Protein AF-A0A813W313-F1 (afdb_monomer_lite)

Sequence (170 aa):
MDHEYFLTVYREQHLKADELHELKDNISRLISMNTFISTTYEKDVASMLARGASLSPIPESILFEIQINTSIDTKPYANIKELSVMKHEDEVLFSIGTISRIESVGKPTGSGIWSVKLLLTSEGDEQLKVLSERIREETDASSDLNKLGQLLRQMGEYAKAERYFRRLIR

pLDDT: mean 89.83, std 9.62, range [44.12, 98.31]

Secondary structure (DSSP, 8-state):
-PPPPEEEEEEEEEE-HHHHHHHHHTTTSEEEESS-EEEES-HHHHHHHHHHT--SS--EEEEEEEEEETTS-BS-EEE-TTT-S-TTS-EEEEPTTEEEEEEEEE--TTT-SEEEEEEEPBTT-HHHHHHHHHHHHHT--SSHHHHHHHHHHHTT-HHHHHHHHHHH--

Radius of gyration: 18.87 Å; chains: 1; bounding box: 50×49×47 Å

Organism: NCBI:txid1234261

Foldseek 3Di:
DDDFDKAKWKAKDFDAPVVLVVLQVQAQHKDWDQAKDKTASDPVVRLVVLPPPDDPPTGAIEMEIEMEGPVAAFFDKDQCLVVDPCVVRSIIITDGGWMWHFNDWADPPPSSYIYTYTYGDHPPDPNVVVVVVVLCVQLPDPDPLSSVLSSCVVVVVNVVSVVSVVVVVD

InterPro domains:
  IPR011990 Tetratricopeptide-like helical domain superfamily [G3DSA:1.25.40.10] (115-170)

Structure (mmCIF, N/CA/C/O backbone):
data_AF-A0A813W313-F1
#
_entry.id   AF-A0A813W313-F1
#
loop_
_atom_site.group_PDB
_atom_site.id
_atom_site.type_symbol
_atom_site.label_atom_id
_atom_site.label_alt_id
_atom_site.label_comp_id
_atom_site.label_asym_id
_atom_site.label_entity_id
_atom_site.label_seq_id
_atom_site.pdbx_PDB_ins_code
_atom_site.Cartn_x
_atom_site.Cartn_y
_atom_site.Cartn_z
_atom_site.occupancy
_atom_site.B_iso_or_equiv
_atom_site.auth_seq_id
_atom_site.auth_comp_id
_atom_site.auth_asym_id
_atom_site.auth_atom_id
_atom_site.pdbx_PDB_model_num
ATOM 1 N N . MET A 1 1 ? 4.643 -29.753 2.654 1.00 44.12 1 MET A N 1
ATOM 2 C CA . MET A 1 1 ? 5.321 -28.454 2.506 1.00 44.12 1 MET A CA 1
ATOM 3 C C . MET A 1 1 ? 4.357 -27.605 1.721 1.00 44.12 1 MET A C 1
ATOM 5 O O . MET A 1 1 ? 4.147 -27.905 0.554 1.00 44.12 1 MET A O 1
ATOM 9 N N . ASP A 1 2 ? 3.680 -26.675 2.385 1.00 54.91 2 ASP A N 1
ATOM 10 C CA . ASP A 1 2 ? 2.750 -25.780 1.704 1.00 54.91 2 ASP A CA 1
ATOM 11 C C . ASP A 1 2 ? 3.569 -24.828 0.835 1.00 54.91 2 ASP A C 1
ATOM 13 O O . ASP A 1 2 ? 4.516 -24.198 1.304 1.00 54.91 2 ASP A O 1
ATOM 17 N N . HIS A 1 3 ? 3.278 -24.813 -0.462 1.00 68.69 3 HIS A N 1
ATOM 18 C CA . HIS A 1 3 ? 3.945 -23.926 -1.402 1.00 68.69 3 HIS A CA 1
ATOM 19 C C . HIS A 1 3 ? 3.285 -22.548 -1.311 1.00 68.69 3 HIS A C 1
ATOM 21 O O . HIS A 1 3 ? 2.088 -22.406 -1.567 1.00 68.69 3 HIS A O 1
ATOM 27 N N . GLU A 1 4 ? 4.057 -21.534 -0.926 1.00 78.69 4 GLU A N 1
ATOM 28 C CA . GLU A 1 4 ? 3.621 -20.145 -1.030 1.00 78.69 4 GLU A CA 1
ATOM 29 C C . GLU A 1 4 ? 3.698 -19.708 -2.492 1.00 78.69 4 GLU A C 1
ATOM 31 O O . GLU A 1 4 ? 4.749 -19.807 -3.132 1.00 78.69 4 GLU A O 1
ATOM 36 N N . TYR A 1 5 ? 2.575 -19.236 -3.025 1.00 87.62 5 TYR A N 1
ATOM 37 C CA . TYR A 1 5 ? 2.505 -18.694 -4.372 1.00 87.62 5 TYR A CA 1
ATOM 38 C C . TYR A 1 5 ? 2.511 -17.175 -4.284 1.00 87.62 5 TYR A C 1
ATOM 40 O O . TYR A 1 5 ? 1.652 -16.576 -3.639 1.00 87.62 5 TYR A O 1
ATOM 48 N N . PHE A 1 6 ? 3.489 -16.550 -4.935 1.00 93.75 6 PHE A N 1
ATOM 49 C CA . PHE A 1 6 ? 3.589 -15.100 -4.996 1.00 93.75 6 PHE A CA 1
ATOM 50 C C . PHE A 1 6 ? 3.303 -14.587 -6.397 1.00 93.75 6 PHE A C 1
ATOM 52 O O . PHE A 1 6 ? 3.802 -15.113 -7.392 1.00 93.75 6 PHE A O 1
ATOM 59 N N . LEU A 1 7 ? 2.540 -13.505 -6.445 1.00 95.12 7 LEU A N 1
ATOM 60 C CA . LEU A 1 7 ? 2.280 -12.704 -7.627 1.00 95.12 7 LEU A CA 1
ATOM 61 C C . LEU A 1 7 ? 2.892 -11.319 -7.425 1.00 95.12 7 LEU A C 1
ATOM 63 O O . LEU A 1 7 ? 2.859 -10.795 -6.315 1.00 95.12 7 LEU A O 1
ATOM 67 N N . THR A 1 8 ? 3.450 -10.722 -8.478 1.00 97.44 8 THR A N 1
ATOM 68 C CA . THR A 1 8 ? 3.930 -9.332 -8.433 1.00 97.44 8 THR A CA 1
ATOM 69 C C . THR A 1 8 ? 3.152 -8.497 -9.430 1.00 97.44 8 THR A C 1
ATOM 71 O O . THR A 1 8 ? 2.978 -8.911 -10.574 1.00 97.44 8 THR A O 1
ATOM 74 N N . VAL A 1 9 ? 2.710 -7.325 -8.991 1.00 97.38 9 VAL A N 1
ATOM 75 C CA . VAL A 1 9 ? 2.112 -6.300 -9.848 1.00 97.38 9 VAL A CA 1
ATOM 76 C C . VAL A 1 9 ? 2.845 -4.978 -9.673 1.00 97.38 9 VAL A C 1
ATOM 78 O O . VAL A 1 9 ? 3.495 -4.733 -8.652 1.00 97.38 9 VAL A O 1
ATOM 81 N N . TYR A 1 10 ? 2.750 -4.131 -10.686 1.00 97.25 10 TYR A N 1
ATOM 82 C CA . TYR A 1 10 ? 3.559 -2.934 -10.826 1.00 97.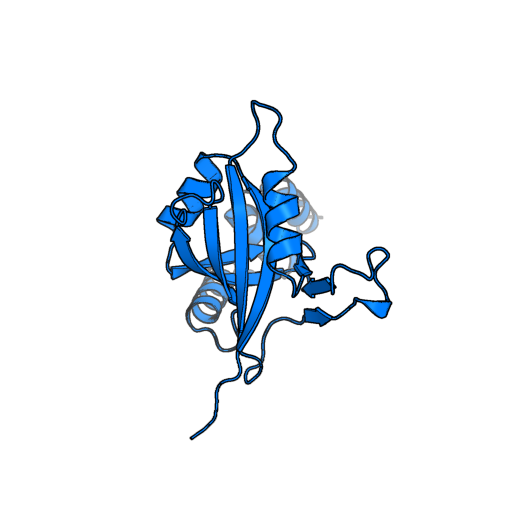25 10 TYR A CA 1
ATOM 83 C C . TYR A 1 10 ? 2.693 -1.692 -10.937 1.00 97.25 10 TYR A C 1
ATOM 85 O O . TYR A 1 10 ? 1.627 -1.713 -11.551 1.00 97.25 10 TYR A O 1
ATOM 93 N N . ARG A 1 11 ? 3.172 -0.597 -10.354 1.00 94.56 11 ARG A N 1
ATOM 94 C CA . ARG A 1 11 ? 2.544 0.717 -10.467 1.00 94.56 11 ARG A CA 1
ATOM 95 C C . ARG A 1 11 ? 3.600 1.798 -10.543 1.00 94.56 11 ARG A C 1
ATOM 97 O O . ARG A 1 11 ? 4.457 1.900 -9.668 1.00 94.56 11 ARG A O 1
ATOM 104 N N . GLU A 1 12 ? 3.516 2.629 -11.561 1.00 93.00 12 GLU A N 1
ATOM 105 C CA . GLU A 1 12 ? 4.249 3.878 -11.630 1.00 93.00 12 GLU A CA 1
ATOM 106 C C . GLU A 1 12 ? 3.643 4.924 -10.690 1.00 93.00 12 GLU A C 1
ATOM 108 O O . GLU A 1 12 ? 2.432 4.997 -10.478 1.00 93.00 12 GLU A O 1
ATOM 113 N N . GLN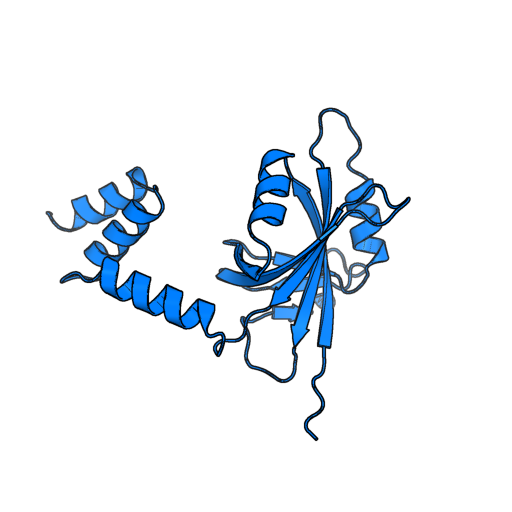 A 1 13 ? 4.492 5.771 -10.123 1.00 91.75 13 GLN A N 1
ATOM 114 C CA . GLN A 1 13 ? 4.056 6.934 -9.364 1.00 91.75 13 GLN A CA 1
ATOM 115 C C . GLN A 1 13 ? 5.155 7.988 -9.391 1.00 91.75 13 GLN A C 1
ATOM 117 O O . GLN A 1 13 ? 6.338 7.668 -9.455 1.00 91.75 13 GLN A O 1
ATOM 122 N N . HIS A 1 14 ? 4.765 9.251 -9.283 1.00 90.56 14 HIS A N 1
ATOM 123 C CA . HIS A 1 14 ? 5.708 10.333 -9.042 1.00 90.56 14 HIS A CA 1
ATOM 124 C C . HIS A 1 14 ? 5.502 10.877 -7.633 1.00 90.56 14 HIS A C 1
ATOM 126 O O . HIS A 1 14 ? 4.362 11.158 -7.256 1.00 90.56 14 HIS A O 1
ATOM 132 N N . LEU A 1 15 ? 6.593 10.999 -6.875 1.00 90.19 15 LEU A N 1
ATOM 133 C CA . LEU A 1 15 ? 6.601 11.473 -5.488 1.00 90.19 15 LEU A CA 1
ATOM 134 C C . LEU A 1 15 ? 7.601 12.611 -5.295 1.00 90.19 15 LEU A C 1
ATOM 136 O O . LEU A 1 15 ? 8.666 12.639 -5.913 1.00 90.19 15 LEU A O 1
ATOM 140 N N . LYS A 1 16 ? 7.290 13.553 -4.407 1.00 91.44 16 LYS A N 1
ATOM 141 C CA . LYS A 1 16 ? 8.268 14.551 -3.963 1.00 91.44 16 LYS A CA 1
ATOM 142 C C . LYS A 1 16 ? 9.431 13.861 -3.247 1.00 91.44 16 LYS A C 1
ATOM 144 O O . LYS A 1 16 ? 9.287 12.768 -2.703 1.00 91.44 16 LYS A O 1
ATOM 149 N N . ALA A 1 17 ? 10.578 14.535 -3.205 1.00 90.56 17 ALA A N 1
ATOM 150 C CA . ALA A 1 17 ? 11.754 14.034 -2.498 1.00 90.56 17 ALA A CA 1
ATOM 151 C C . ALA A 1 17 ? 11.455 13.707 -1.023 1.00 90.56 17 ALA A C 1
ATOM 153 O O . ALA A 1 17 ? 11.889 12.662 -0.543 1.00 90.56 17 ALA A O 1
ATOM 154 N N . ASP A 1 18 ? 10.664 14.544 -0.346 1.00 93.00 18 ASP A N 1
ATOM 155 C CA . ASP A 1 18 ? 10.289 14.331 1.057 1.00 93.00 18 ASP A CA 1
ATOM 156 C C . ASP A 1 18 ? 9.381 13.101 1.226 1.00 93.00 18 ASP A C 1
ATOM 158 O O . ASP A 1 18 ? 9.635 12.275 2.094 1.00 93.00 18 ASP A O 1
ATOM 162 N N . GLU A 1 19 ? 8.402 12.895 0.337 1.00 93.31 19 GLU A N 1
ATOM 163 C CA . GLU A 1 19 ? 7.536 11.700 0.350 1.00 93.31 19 GLU A CA 1
ATOM 164 C C . GLU A 1 19 ? 8.351 10.415 0.112 1.00 93.31 19 GLU A C 1
ATOM 166 O O . GLU A 1 19 ? 8.127 9.383 0.743 1.00 93.31 19 GLU A O 1
ATOM 171 N N . LEU A 1 20 ? 9.350 10.465 -0.774 1.00 94.50 20 LEU A N 1
ATOM 172 C CA . LEU A 1 20 ? 10.279 9.351 -0.965 1.00 94.50 20 LEU A CA 1
ATOM 173 C C . LEU A 1 20 ? 11.174 9.127 0.265 1.00 94.50 20 LEU A C 1
ATOM 175 O O . LEU A 1 20 ? 11.523 7.985 0.571 1.00 94.50 20 LEU A O 1
ATOM 179 N N . HIS A 1 21 ? 11.585 10.195 0.950 1.00 95.44 21 HIS A N 1
ATOM 180 C CA . HIS A 1 21 ? 12.355 10.083 2.186 1.00 95.44 21 HIS A CA 1
ATOM 181 C C . HIS A 1 21 ? 11.527 9.426 3.291 1.00 95.44 21 HIS A C 1
ATOM 183 O O . HIS A 1 21 ? 12.029 8.508 3.938 1.00 95.44 21 HIS A O 1
ATOM 189 N N . GLU A 1 22 ? 10.248 9.787 3.420 1.00 95.88 22 GLU A N 1
ATOM 190 C CA . GLU A 1 22 ? 9.317 9.133 4.340 1.00 95.88 22 GLU A CA 1
ATOM 191 C C . GLU A 1 22 ? 9.222 7.627 4.068 1.00 95.88 22 GLU A C 1
ATOM 193 O O . GLU A 1 22 ? 9.275 6.834 5.006 1.00 95.88 22 GLU A O 1
ATOM 198 N N . LEU A 1 23 ? 9.159 7.196 2.803 1.00 97.06 23 LEU A N 1
ATOM 199 C CA . LEU A 1 23 ? 9.169 5.764 2.474 1.00 97.06 23 LEU A CA 1
ATOM 200 C C . LEU A 1 23 ? 10.452 5.060 2.942 1.00 97.06 23 LEU A C 1
ATOM 202 O O . LEU A 1 23 ? 10.390 3.927 3.418 1.00 97.06 23 LEU A O 1
ATOM 206 N N . LYS A 1 24 ? 11.614 5.714 2.816 1.00 97.19 24 LYS A N 1
ATOM 207 C CA . LYS A 1 24 ? 12.907 5.160 3.261 1.00 97.19 24 LYS A CA 1
ATOM 208 C C . LYS A 1 24 ? 12.984 5.037 4.779 1.00 97.19 24 LYS A C 1
ATOM 210 O O . LYS A 1 24 ? 13.492 4.036 5.278 1.00 97.19 24 LYS A O 1
ATOM 215 N N . ASP A 1 25 ? 12.452 6.019 5.496 1.00 97.94 25 ASP A N 1
ATOM 216 C CA . ASP A 1 25 ? 12.468 6.048 6.961 1.00 97.94 25 ASP A CA 1
ATOM 217 C C . ASP A 1 25 ? 11.468 5.053 7.571 1.00 97.94 25 ASP A C 1
ATOM 219 O O . ASP A 1 25 ? 11.593 4.661 8.732 1.00 97.94 25 ASP A O 1
ATOM 223 N N . ASN A 1 26 ? 10.494 4.605 6.775 1.00 97.31 26 ASN A N 1
ATOM 224 C CA . ASN A 1 26 ? 9.419 3.707 7.187 1.00 97.31 26 ASN A CA 1
ATOM 225 C C . ASN A 1 26 ? 9.538 2.287 6.602 1.00 97.31 26 ASN A C 1
ATOM 227 O O . ASN A 1 26 ? 8.544 1.563 6.528 1.00 97.31 26 ASN A O 1
ATOM 231 N N . ILE A 1 27 ? 10.742 1.836 6.232 1.00 98.25 27 ILE A N 1
ATOM 232 C CA . ILE A 1 27 ? 10.969 0.420 5.893 1.00 98.25 27 ILE A CA 1
ATOM 233 C C . ILE A 1 27 ? 10.503 -0.479 7.058 1.00 98.25 27 ILE A C 1
ATOM 235 O O . ILE A 1 27 ? 10.629 -0.138 8.236 1.00 98.25 27 ILE A O 1
ATOM 239 N N . SER A 1 28 ? 9.903 -1.618 6.713 1.00 96.94 28 SER A N 1
ATOM 240 C CA . SER A 1 28 ? 9.203 -2.560 7.594 1.00 96.94 28 SER A CA 1
ATOM 241 C C . SER A 1 28 ? 7.915 -2.041 8.248 1.00 96.94 28 SER A C 1
ATOM 243 O O . SER A 1 28 ? 7.278 -2.795 8.986 1.00 96.94 28 SER A O 1
ATOM 245 N N . ARG A 1 29 ? 7.485 -0.799 7.987 1.00 96.56 29 ARG A N 1
ATOM 246 C CA . ARG A 1 29 ? 6.197 -0.255 8.459 1.00 96.56 29 ARG A CA 1
ATOM 247 C C . ARG A 1 29 ? 5.086 -0.464 7.430 1.00 96.56 29 ARG A C 1
ATOM 249 O O . ARG A 1 29 ? 5.332 -0.867 6.293 1.00 96.56 29 ARG A O 1
ATOM 256 N N . LEU A 1 30 ? 3.854 -0.202 7.864 1.00 95.62 30 LEU A N 1
ATOM 257 C CA . LEU A 1 30 ? 2.668 -0.237 7.013 1.00 95.62 30 LEU A CA 1
ATOM 258 C C . LEU A 1 30 ? 2.495 1.081 6.260 1.00 95.62 30 LEU A C 1
ATOM 260 O O . LEU A 1 30 ? 2.664 2.159 6.826 1.00 95.62 30 LEU A O 1
ATOM 264 N N . ILE A 1 31 ? 2.065 0.972 5.011 1.00 94.06 31 ILE A N 1
ATOM 265 C CA . ILE A 1 31 ? 1.548 2.058 4.189 1.00 94.06 31 ILE A CA 1
ATOM 266 C C . ILE A 1 31 ? 0.109 1.732 3.793 1.00 94.06 31 ILE A C 1
ATOM 268 O O . ILE A 1 31 ? -0.198 0.605 3.408 1.00 94.06 31 ILE A O 1
ATOM 272 N N . SER A 1 32 ? -0.775 2.723 3.894 1.00 90.06 32 SER A N 1
ATOM 273 C CA . SER A 1 32 ? -2.170 2.625 3.456 1.00 90.06 32 SER A CA 1
ATOM 274 C C . SER A 1 32 ? -2.394 3.507 2.240 1.00 90.06 32 SER A C 1
ATOM 276 O O . SER A 1 32 ? -1.929 4.647 2.203 1.00 90.06 32 SER A O 1
ATOM 278 N N . MET A 1 33 ? -3.164 3.011 1.277 1.00 83.56 33 MET A N 1
ATOM 279 C CA . MET A 1 33 ? -3.641 3.802 0.148 1.00 83.56 33 MET A CA 1
ATOM 280 C C . MET A 1 33 ? -5.165 3.935 0.236 1.00 83.56 33 MET A C 1
ATOM 282 O O . MET A 1 33 ? -5.913 2.957 0.196 1.00 83.56 33 MET A O 1
ATOM 286 N N . ASN A 1 34 ? -5.641 5.176 0.365 1.00 81.69 34 ASN A N 1
ATOM 287 C CA . ASN A 1 34 ? -7.055 5.487 0.618 1.00 81.69 34 ASN A CA 1
ATOM 288 C C . ASN A 1 34 ? -7.874 5.679 -0.674 1.00 81.69 34 ASN A C 1
ATOM 290 O O . ASN A 1 34 ? -8.901 6.356 -0.675 1.00 81.69 34 ASN A O 1
ATOM 294 N N . THR A 1 35 ? -7.425 5.087 -1.778 1.00 87.12 35 THR A N 1
ATOM 295 C CA . THR A 1 35 ? -8.105 5.073 -3.079 1.00 87.12 35 THR A CA 1
ATOM 296 C C . THR A 1 35 ? -8.070 3.660 -3.655 1.00 87.12 35 THR A C 1
ATOM 298 O O . THR A 1 35 ? -7.383 2.791 -3.122 1.00 87.12 35 THR A O 1
ATOM 301 N N . PHE A 1 36 ? -8.777 3.421 -4.761 1.00 91.81 36 PHE A N 1
ATOM 302 C CA . PHE A 1 36 ? -8.472 2.253 -5.590 1.00 91.81 36 PHE A CA 1
ATOM 303 C C . PHE A 1 36 ? -7.029 2.356 -6.099 1.00 91.81 36 PHE A C 1
ATOM 305 O O . PHE A 1 36 ? -6.564 3.458 -6.413 1.00 91.81 36 PHE A O 1
ATOM 312 N N . ILE A 1 37 ? -6.331 1.223 -6.172 1.00 93.31 37 ILE A N 1
ATOM 313 C CA . ILE A 1 37 ? -4.965 1.157 -6.703 1.00 93.31 37 ILE A CA 1
ATOM 314 C C . ILE A 1 37 ? -5.024 0.389 -8.015 1.00 93.31 37 ILE A C 1
ATOM 316 O O . ILE A 1 37 ? -5.312 -0.804 -8.014 1.00 93.31 37 ILE A O 1
ATOM 320 N N . SER A 1 38 ? -4.760 1.077 -9.121 1.00 93.81 38 SER A N 1
ATOM 321 C CA . SER A 1 38 ? -4.573 0.438 -10.425 1.00 93.81 38 SER A CA 1
ATOM 322 C C . SER A 1 38 ? -3.106 0.043 -10.591 1.00 93.81 38 SER A C 1
ATOM 324 O O . SER A 1 38 ? -2.207 0.799 -10.198 1.00 93.81 38 SER A O 1
ATOM 326 N N . THR A 1 39 ? -2.881 -1.164 -11.095 1.00 95.75 39 THR A N 1
ATOM 327 C CA . THR A 1 39 ? -1.567 -1.786 -11.285 1.00 95.75 39 THR A CA 1
ATOM 328 C C . THR A 1 39 ? -1.591 -2.660 -12.539 1.00 95.75 39 THR A C 1
ATOM 330 O O . THR A 1 39 ? -2.660 -2.951 -13.067 1.00 95.75 39 THR A O 1
ATOM 333 N N . THR A 1 40 ? -0.432 -3.120 -12.993 1.00 95.62 40 THR A N 1
ATOM 334 C CA . THR A 1 40 ? -0.277 -4.012 -14.150 1.00 95.62 40 THR A CA 1
ATOM 335 C C . THR A 1 40 ? 0.575 -5.230 -13.794 1.00 95.62 40 THR A C 1
ATOM 337 O O . THR A 1 40 ? 1.460 -5.138 -12.941 1.00 95.62 40 THR A O 1
ATOM 340 N N . TYR A 1 41 ? 0.363 -6.370 -14.456 1.00 94.88 41 TYR A N 1
ATOM 341 C CA . TYR A 1 41 ? 1.333 -7.477 -14.426 1.00 94.88 41 TYR A CA 1
ATOM 342 C C . TYR A 1 41 ? 2.631 -7.162 -15.189 1.00 94.88 41 TYR A C 1
ATOM 344 O O . TYR A 1 41 ? 3.673 -7.756 -14.911 1.00 94.88 41 TYR A O 1
ATOM 352 N N . GLU A 1 42 ? 2.592 -6.211 -16.121 1.00 94.19 42 GLU A N 1
ATOM 353 C CA . GLU A 1 42 ? 3.671 -5.930 -17.062 1.00 94.19 42 GLU A CA 1
ATOM 354 C C . GLU A 1 42 ? 4.630 -4.865 -16.518 1.00 94.19 42 GLU A C 1
ATOM 356 O O . GLU A 1 42 ? 4.395 -3.654 -16.597 1.00 94.19 42 GLU A O 1
ATOM 361 N N . LYS A 1 43 ? 5.774 -5.317 -15.992 1.00 93.69 43 LYS A N 1
ATOM 362 C CA . LYS A 1 43 ? 6.816 -4.428 -15.451 1.00 93.69 43 LYS A CA 1
ATOM 363 C C . LYS A 1 43 ? 7.287 -3.386 -16.463 1.00 93.69 43 LYS A C 1
ATOM 365 O O . LYS A 1 43 ? 7.563 -2.247 -16.079 1.00 93.69 43 LYS A O 1
ATOM 370 N N . ASP A 1 44 ? 7.398 -3.769 -17.731 1.00 91.75 44 ASP A N 1
ATOM 371 C CA . ASP A 1 44 ? 7.900 -2.896 -18.792 1.00 91.75 44 ASP A CA 1
ATOM 372 C C . ASP A 1 44 ? 6.923 -1.756 -19.098 1.00 91.75 44 ASP A C 1
ATOM 374 O O . ASP A 1 44 ? 7.360 -0.618 -19.280 1.00 91.75 44 ASP A O 1
ATOM 378 N N . VAL A 1 45 ? 5.613 -2.027 -19.051 1.00 90.62 45 VAL A N 1
ATOM 379 C CA . VAL A 1 45 ? 4.558 -1.013 -19.208 1.00 90.62 45 VAL A CA 1
ATOM 380 C C . VAL A 1 45 ? 4.653 0.018 -18.084 1.00 90.62 45 VAL A C 1
ATOM 382 O O . VAL A 1 45 ? 4.846 1.206 -18.353 1.00 90.62 45 VAL A O 1
ATOM 385 N N . ALA A 1 46 ? 4.639 -0.426 -16.823 1.00 91.50 46 ALA A N 1
ATOM 386 C CA . ALA A 1 46 ? 4.759 0.475 -15.674 1.00 91.50 46 ALA A CA 1
ATOM 387 C C . ALA A 1 46 ? 6.092 1.249 -15.677 1.00 91.50 46 ALA A C 1
ATOM 389 O O . ALA A 1 46 ? 6.140 2.447 -15.399 1.00 91.50 46 ALA A O 1
ATOM 390 N N . SER A 1 47 ? 7.196 0.593 -16.046 1.00 90.00 47 SER A N 1
ATOM 391 C CA . SER A 1 47 ? 8.515 1.234 -16.118 1.00 90.00 47 SER A CA 1
ATOM 392 C C . SER A 1 47 ? 8.589 2.295 -17.217 1.00 90.00 47 SER A C 1
ATOM 394 O O . SER A 1 47 ? 9.229 3.329 -17.026 1.00 90.00 47 SER A O 1
ATOM 396 N N . MET A 1 48 ? 7.955 2.057 -18.368 1.00 87.88 48 MET A N 1
ATOM 397 C CA . MET A 1 48 ? 7.861 3.033 -19.453 1.00 87.88 48 MET A CA 1
ATOM 398 C C . MET A 1 48 ? 7.071 4.268 -19.005 1.00 87.88 48 MET A C 1
ATOM 400 O O . MET A 1 48 ? 7.547 5.391 -19.190 1.00 87.88 48 MET A O 1
ATOM 404 N N . LEU A 1 49 ? 5.919 4.068 -18.358 1.00 85.19 49 LEU A N 1
ATOM 405 C CA . LEU A 1 49 ? 5.082 5.153 -17.835 1.00 85.19 49 LEU A CA 1
ATOM 406 C C . LEU A 1 49 ? 5.810 5.970 -16.755 1.00 85.19 49 LEU A C 1
ATOM 408 O O . LEU A 1 49 ? 5.799 7.200 -16.804 1.00 85.19 49 LEU A O 1
ATOM 412 N N . ALA A 1 50 ? 6.541 5.307 -15.852 1.00 85.94 50 ALA A N 1
ATOM 413 C CA . ALA A 1 50 ? 7.359 5.970 -14.834 1.00 85.94 50 ALA A CA 1
ATOM 414 C C . ALA A 1 50 ? 8.451 6.879 -15.432 1.00 85.94 50 ALA A C 1
ATOM 416 O O . ALA A 1 50 ? 8.795 7.900 -14.840 1.00 85.94 50 ALA A O 1
ATOM 417 N N . ARG A 1 51 ? 9.012 6.532 -16.601 1.00 81.00 51 ARG A N 1
ATOM 418 C CA . ARG A 1 51 ? 10.037 7.341 -17.295 1.00 81.00 51 ARG A CA 1
ATOM 419 C C . ARG A 1 51 ? 9.448 8.491 -18.111 1.00 81.00 51 ARG A C 1
ATOM 421 O O . ARG A 1 51 ? 10.131 9.490 -18.326 1.00 81.00 51 ARG A O 1
ATOM 428 N N . GLY A 1 52 ? 8.222 8.332 -18.609 1.00 65.88 52 GLY A N 1
ATOM 429 C CA . GLY A 1 52 ? 7.612 9.222 -19.600 1.00 65.88 52 GLY A CA 1
ATOM 430 C C . GLY A 1 52 ? 7.255 10.625 -19.099 1.00 65.88 52 GLY A C 1
ATOM 431 O O . GLY A 1 52 ? 7.108 11.529 -19.916 1.00 65.88 52 GLY A O 1
ATOM 432 N N . ALA A 1 53 ? 7.158 10.858 -17.787 1.00 59.75 53 ALA A N 1
ATOM 433 C CA . ALA A 1 53 ? 6.716 12.146 -17.236 1.00 59.75 53 ALA A CA 1
ATOM 434 C C . ALA A 1 53 ? 7.845 13.189 -17.053 1.00 59.75 53 ALA A C 1
ATOM 436 O O . ALA A 1 53 ? 7.784 14.040 -16.165 1.00 59.75 53 ALA A O 1
ATOM 437 N N . SER A 1 54 ? 8.893 13.141 -17.881 1.00 54.12 54 SER A N 1
ATOM 438 C CA . SER A 1 54 ? 10.056 14.028 -17.759 1.00 54.12 54 SER A CA 1
ATOM 439 C C . SER A 1 54 ? 9.768 15.446 -18.269 1.00 54.12 54 SER A C 1
ATOM 441 O O . SER A 1 54 ? 10.027 15.777 -19.423 1.00 54.12 54 SER A O 1
ATOM 443 N N . LEU A 1 55 ? 9.268 16.312 -17.387 1.00 54.38 55 LEU A N 1
ATOM 444 C CA . LEU A 1 55 ? 9.345 17.766 -17.544 1.00 54.38 55 LEU A CA 1
ATOM 445 C C . LEU A 1 55 ? 9.743 18.382 -16.201 1.00 54.38 55 LEU A C 1
ATOM 447 O O . LEU A 1 55 ? 8.944 18.457 -15.291 1.00 54.38 55 LEU A O 1
ATOM 451 N N . SER A 1 56 ? 10.988 18.822 -16.033 1.00 50.19 56 SER A N 1
ATOM 452 C CA . SER A 1 56 ? 11.396 19.600 -14.849 1.00 50.19 56 SER A CA 1
ATOM 453 C C . SER A 1 56 ? 10.405 20.749 -14.547 1.00 50.19 56 SER A C 1
ATOM 455 O O . SER A 1 56 ? 9.953 21.393 -15.497 1.00 50.19 56 SER A O 1
ATOM 457 N N . PRO A 1 57 ? 10.098 21.076 -13.273 1.00 58.47 57 PRO A N 1
ATOM 458 C CA . PRO A 1 57 ? 10.685 20.563 -12.036 1.00 58.47 57 PRO A CA 1
ATOM 459 C C . PRO A 1 57 ? 9.763 19.502 -11.415 1.00 58.47 57 PRO A C 1
ATOM 461 O O . PRO A 1 57 ? 8.954 19.813 -10.541 1.00 58.47 57 PRO A O 1
ATOM 464 N N . ILE A 1 58 ? 9.823 18.265 -11.916 1.00 65.94 58 ILE A N 1
ATOM 465 C CA . ILE A 1 58 ? 8.867 17.212 -11.554 1.00 65.94 58 ILE A CA 1
ATOM 466 C C . ILE A 1 58 ? 9.451 16.219 -10.527 1.00 65.94 58 ILE A C 1
ATOM 468 O O . ILE A 1 58 ? 10.659 15.979 -10.532 1.00 65.94 58 ILE A O 1
ATOM 472 N N . PRO A 1 59 ? 8.594 15.684 -9.631 1.00 80.44 59 PRO A N 1
ATOM 473 C CA . PRO A 1 59 ? 8.864 14.623 -8.649 1.00 80.44 59 PRO A CA 1
ATOM 474 C C . PRO A 1 59 ? 9.726 13.427 -9.114 1.00 80.44 59 PRO A C 1
ATOM 476 O O . PRO A 1 59 ? 9.815 13.122 -10.299 1.00 80.44 59 PRO A O 1
ATOM 479 N N . GLU A 1 60 ? 10.318 12.708 -8.152 1.00 88.69 60 GLU A N 1
ATOM 480 C CA . GLU A 1 60 ? 11.069 11.463 -8.370 1.00 88.69 60 GLU A CA 1
ATOM 481 C C . GLU A 1 60 ? 10.160 10.387 -8.986 1.00 88.69 60 GLU A C 1
ATOM 483 O O . GLU A 1 60 ? 9.079 10.104 -8.463 1.00 88.69 60 GLU A O 1
ATOM 488 N N . SER A 1 61 ? 10.614 9.761 -10.075 1.00 91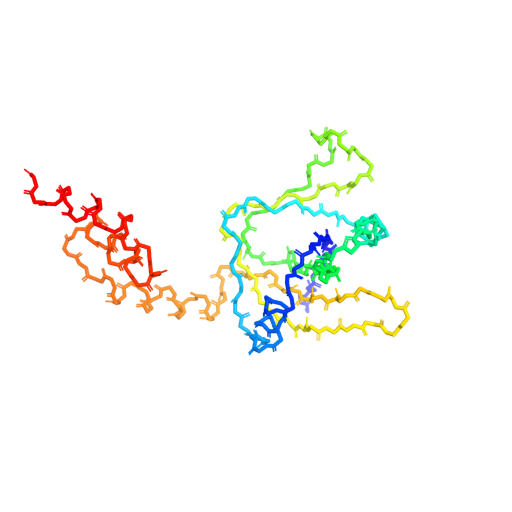.94 61 SER A N 1
ATOM 489 C CA . SER A 1 61 ? 9.936 8.619 -10.695 1.00 91.94 61 SER A CA 1
ATOM 490 C C . SER A 1 61 ? 10.105 7.364 -9.843 1.00 91.94 61 SER A C 1
ATOM 492 O O . SER A 1 61 ? 11.230 6.922 -9.576 1.00 91.94 61 SER A O 1
ATOM 494 N N . ILE A 1 62 ? 8.980 6.771 -9.458 1.00 93.62 62 ILE A N 1
ATOM 495 C CA . ILE A 1 62 ? 8.885 5.583 -8.614 1.00 93.62 62 ILE A CA 1
ATOM 496 C C . ILE A 1 62 ? 8.200 4.459 -9.392 1.00 93.62 62 ILE A C 1
ATOM 498 O O . ILE A 1 62 ? 7.231 4.681 -10.118 1.00 93.62 62 ILE A O 1
ATOM 502 N N . LEU A 1 63 ? 8.685 3.241 -9.189 1.00 96.06 63 LEU A N 1
ATOM 503 C CA . LEU A 1 63 ? 8.023 2.001 -9.550 1.00 96.06 63 LEU A CA 1
ATOM 504 C C . LEU A 1 63 ? 7.745 1.224 -8.263 1.00 96.06 63 LEU A C 1
ATOM 506 O O . LEU A 1 63 ? 8.668 0.735 -7.607 1.00 96.06 63 LEU A O 1
ATOM 510 N N . PHE A 1 64 ? 6.474 1.113 -7.903 1.00 97.06 64 PHE A N 1
ATOM 511 C CA . PHE A 1 64 ? 6.030 0.206 -6.859 1.00 97.06 64 PHE A CA 1
ATOM 512 C C . PHE A 1 64 ? 5.978 -1.221 -7.406 1.00 97.06 64 PHE A C 1
ATOM 514 O O . PHE A 1 64 ? 5.398 -1.462 -8.463 1.00 97.06 64 PHE A O 1
ATOM 521 N N . GLU A 1 65 ? 6.572 -2.158 -6.673 1.00 97.94 65 GLU A N 1
ATOM 522 C CA . GLU A 1 65 ? 6.533 -3.598 -6.937 1.00 97.94 65 GLU A CA 1
ATOM 523 C C . GLU A 1 65 ? 5.760 -4.244 -5.781 1.00 97.94 65 GLU A C 1
ATOM 525 O O . GLU A 1 65 ? 6.301 -4.407 -4.687 1.00 97.94 65 GLU A O 1
ATOM 530 N N . ILE A 1 66 ? 4.476 -4.543 -5.990 1.00 97.62 66 ILE A N 1
ATOM 531 C CA . ILE A 1 66 ? 3.582 -5.069 -4.953 1.00 97.62 66 ILE A CA 1
ATOM 532 C C . ILE A 1 66 ? 3.551 -6.589 -5.059 1.00 97.62 66 ILE A C 1
ATOM 534 O O . ILE A 1 66 ? 3.015 -7.146 -6.017 1.00 97.62 66 ILE A O 1
ATOM 538 N N . GLN A 1 67 ? 4.129 -7.255 -4.067 1.00 97.56 67 GLN A N 1
ATOM 539 C CA . GLN A 1 67 ? 4.097 -8.701 -3.919 1.00 97.56 67 GLN A CA 1
ATOM 540 C C . GLN A 1 67 ? 2.841 -9.123 -3.163 1.00 97.56 67 GLN A C 1
ATOM 542 O O . GLN A 1 67 ? 2.488 -8.552 -2.131 1.00 97.56 67 GLN A O 1
ATOM 547 N N . ILE A 1 68 ? 2.179 -10.149 -3.678 1.00 96.25 68 ILE A N 1
ATOM 548 C CA . ILE A 1 68 ? 0.930 -10.688 -3.158 1.00 96.25 68 ILE A CA 1
ATOM 549 C C . ILE A 1 68 ? 1.144 -12.173 -2.918 1.00 96.25 68 ILE A C 1
ATOM 551 O O . ILE A 1 68 ? 1.436 -12.906 -3.861 1.00 96.25 68 ILE A O 1
ATOM 555 N N . ASN A 1 69 ? 0.984 -12.623 -1.677 1.00 94.56 69 ASN A N 1
ATOM 556 C CA . ASN A 1 69 ? 0.883 -14.048 -1.389 1.00 94.56 69 ASN A CA 1
ATOM 557 C C . ASN A 1 69 ? -0.551 -14.493 -1.708 1.00 94.56 69 ASN A C 1
ATOM 559 O O . ASN A 1 69 ? -1.497 -14.057 -1.056 1.00 94.56 69 ASN A O 1
ATOM 563 N N . THR A 1 70 ? -0.723 -15.322 -2.734 1.00 92.31 70 THR A N 1
ATOM 564 C CA . THR A 1 70 ? -2.041 -15.779 -3.196 1.00 92.31 70 THR A CA 1
ATOM 565 C C . THR A 1 70 ? -2.565 -16.980 -2.407 1.00 92.31 70 THR A C 1
ATOM 567 O O . THR A 1 70 ? -3.699 -17.404 -2.622 1.00 92.31 70 THR A O 1
ATOM 570 N N . SER A 1 71 ? -1.767 -17.513 -1.477 1.00 91.69 71 SER A N 1
ATOM 571 C CA . SER A 1 71 ? -2.138 -18.615 -0.586 1.00 91.69 71 SER A CA 1
ATOM 572 C C . SER A 1 71 ? -2.784 -18.144 0.727 1.00 91.69 71 SER A C 1
ATOM 574 O O . SER A 1 71 ? -3.141 -18.983 1.553 1.00 91.69 71 SER A O 1
ATOM 576 N N . ILE A 1 72 ? -2.917 -16.830 0.952 1.00 89.62 72 ILE A N 1
ATOM 577 C CA . ILE A 1 72 ? -3.468 -16.249 2.188 1.00 89.62 72 ILE A CA 1
ATOM 578 C C . ILE A 1 72 ? -4.594 -15.258 1.892 1.00 89.62 72 ILE A C 1
ATOM 580 O O . ILE A 1 72 ? -4.696 -14.721 0.792 1.00 89.62 72 ILE A O 1
ATOM 584 N N . ASP A 1 73 ? -5.430 -15.004 2.898 1.00 91.38 73 ASP A N 1
ATOM 585 C CA . ASP A 1 73 ? -6.518 -14.034 2.791 1.00 91.38 73 ASP A CA 1
ATOM 586 C C . ASP A 1 73 ? -5.986 -12.602 2.929 1.00 91.38 73 ASP A C 1
ATOM 588 O O . ASP A 1 73 ? -5.357 -12.248 3.933 1.00 91.38 73 ASP A O 1
ATOM 592 N N . THR A 1 74 ? -6.216 -11.783 1.908 1.00 92.31 74 THR A N 1
ATOM 593 C CA . THR A 1 74 ? -5.735 -10.400 1.812 1.00 92.31 74 THR A CA 1
ATOM 594 C C . THR A 1 74 ? -6.885 -9.458 1.495 1.00 92.31 74 THR A C 1
ATOM 596 O O . THR A 1 74 ? -7.998 -9.878 1.180 1.00 92.31 74 THR A O 1
ATOM 599 N N . LYS A 1 75 ? -6.604 -8.150 1.467 1.00 91.31 75 LYS A N 1
ATOM 600 C CA . LYS A 1 75 ? -7.557 -7.209 0.873 1.00 91.31 75 LYS A CA 1
ATOM 601 C C . LYS A 1 75 ? -7.887 -7.596 -0.577 1.00 91.31 75 LYS A C 1
ATOM 603 O O . LYS A 1 75 ? -6.986 -8.045 -1.29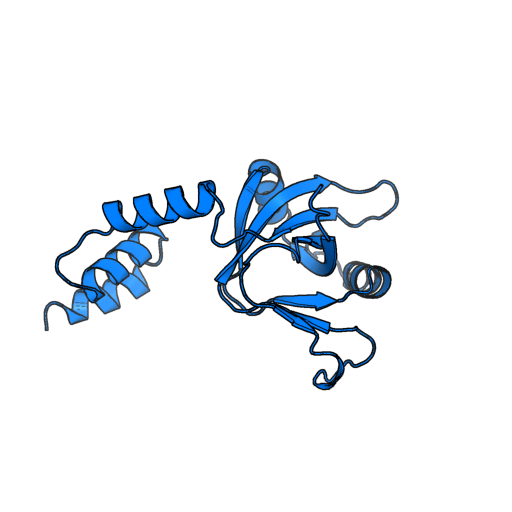2 1.00 91.31 75 LYS A O 1
ATOM 608 N N . PRO A 1 76 ? -9.147 -7.416 -1.023 1.00 93.44 76 PRO A N 1
ATOM 609 C CA . PRO A 1 76 ? -9.555 -7.787 -2.370 1.00 93.44 76 PRO A CA 1
ATOM 610 C C . PRO A 1 76 ? -8.806 -7.020 -3.459 1.00 93.44 76 PRO A C 1
ATOM 612 O O . PRO A 1 76 ? -8.659 -5.792 -3.391 1.00 93.44 76 PRO A O 1
ATOM 615 N N . TYR A 1 77 ? -8.439 -7.755 -4.501 1.00 94.94 77 TYR A N 1
ATOM 616 C CA . TYR A 1 77 ? -7.935 -7.263 -5.775 1.00 94.94 77 TYR A CA 1
ATOM 617 C C . TYR A 1 77 ? -8.505 -8.129 -6.903 1.00 94.94 77 TYR A C 1
ATOM 619 O O . TYR A 1 77 ? -8.915 -9.269 -6.674 1.00 94.94 77 TYR A O 1
ATOM 627 N N . ALA A 1 78 ? -8.558 -7.596 -8.120 1.00 95.00 78 ALA A N 1
ATOM 628 C CA . ALA A 1 78 ? -9.061 -8.329 -9.275 1.00 95.00 78 ALA A CA 1
ATOM 629 C C . ALA A 1 78 ? -8.301 -7.954 -10.545 1.00 95.00 78 ALA A C 1
ATOM 631 O O . ALA A 1 78 ? -8.024 -6.780 -10.778 1.00 95.00 78 ALA A O 1
ATOM 632 N N . ASN A 1 79 ? -8.026 -8.948 -11.392 1.00 94.69 79 ASN A N 1
ATOM 633 C CA . ASN A 1 79 ? -7.670 -8.696 -12.783 1.00 94.69 79 ASN A CA 1
ATOM 634 C C . ASN A 1 79 ? -8.921 -8.182 -13.507 1.00 94.69 79 ASN A C 1
ATOM 636 O O . ASN A 1 79 ? -9.932 -8.882 -13.590 1.00 94.69 79 ASN A O 1
ATOM 640 N N . ILE A 1 80 ? -8.839 -6.955 -14.011 1.00 94.81 80 ILE A N 1
ATOM 641 C CA . ILE A 1 80 ? -9.919 -6.278 -14.725 1.00 94.81 80 ILE A CA 1
ATOM 642 C C . ILE A 1 80 ? -9.544 -5.964 -16.174 1.00 94.81 80 ILE A C 1
ATOM 644 O O . ILE A 1 80 ? -10.222 -5.159 -16.804 1.00 94.81 80 ILE A O 1
ATOM 648 N N . LYS A 1 81 ? -8.523 -6.624 -16.737 1.00 92.31 81 LYS A N 1
ATOM 649 C CA . LYS A 1 81 ? -8.075 -6.466 -18.133 1.00 92.31 81 LYS A CA 1
ATOM 650 C C . LYS A 1 81 ? -9.230 -6.409 -19.133 1.00 92.31 81 LYS A C 1
ATOM 652 O O . LYS A 1 81 ? -9.266 -5.534 -19.992 1.00 92.31 81 LYS A O 1
ATOM 657 N N . GLU A 1 82 ? -10.195 -7.320 -19.009 1.00 91.62 82 GLU A N 1
ATOM 658 C CA . GLU A 1 82 ? -11.330 -7.407 -19.939 1.00 91.62 82 GLU A CA 1
ATOM 659 C C . GLU A 1 82 ? -12.355 -6.276 -19.782 1.00 91.62 82 GLU A C 1
ATOM 661 O O . GLU A 1 82 ? -13.110 -5.997 -20.715 1.00 91.62 82 GLU A O 1
ATOM 666 N N . LEU A 1 83 ? -12.367 -5.618 -18.622 1.00 90.00 83 LEU A N 1
ATOM 667 C CA . LEU A 1 83 ? -13.214 -4.465 -18.310 1.00 90.00 83 LEU A CA 1
ATOM 668 C C . LEU A 1 83 ? -12.478 -3.132 -18.509 1.00 90.00 83 LEU A C 1
ATOM 670 O O . LEU A 1 83 ? -13.125 -2.087 -18.587 1.00 90.00 83 LEU A O 1
ATOM 674 N N . SER A 1 84 ? -11.146 -3.162 -18.579 1.00 85.50 84 SER A N 1
ATOM 675 C CA . SER A 1 84 ? -10.311 -1.977 -18.715 1.00 85.50 84 SER A CA 1
ATOM 676 C C . SER A 1 84 ? -10.425 -1.374 -20.113 1.00 85.50 84 SER A C 1
ATOM 678 O O . SER A 1 84 ? -10.497 -2.070 -21.130 1.00 85.50 84 SER A O 1
ATOM 680 N N . VAL A 1 85 ? -10.389 -0.042 -20.168 1.00 82.94 85 VAL A N 1
ATOM 681 C CA . VAL A 1 85 ? -10.256 0.703 -21.429 1.00 82.94 85 VAL A CA 1
ATOM 682 C C . VAL A 1 85 ? -8.883 0.425 -22.058 1.00 82.94 85 VAL A C 1
ATOM 684 O O . VAL A 1 85 ? -8.762 0.357 -23.282 1.00 82.94 85 VAL A O 1
ATOM 687 N N . MET A 1 86 ? -7.860 0.199 -21.227 1.00 79.62 86 MET A N 1
ATOM 688 C CA . MET A 1 86 ? -6.476 -0.066 -21.619 1.00 79.62 86 MET A CA 1
ATOM 689 C C . MET A 1 86 ? -6.184 -1.578 -21.589 1.00 79.62 86 MET A C 1
ATOM 691 O O . MET A 1 86 ? -5.395 -2.069 -20.790 1.00 79.62 86 MET A O 1
ATOM 695 N N . LYS A 1 87 ? -6.798 -2.355 -22.491 1.00 82.31 87 LYS A N 1
ATOM 696 C CA . LYS A 1 87 ? -6.699 -3.838 -22.501 1.00 82.31 87 LYS A CA 1
ATOM 697 C C . LYS A 1 87 ? -5.283 -4.431 -22.584 1.00 82.31 87 LYS A C 1
ATOM 699 O O . LYS A 1 87 ? -5.119 -5.630 -22.384 1.00 82.31 87 LYS A O 1
ATOM 704 N N . HIS A 1 88 ? -4.294 -3.627 -22.958 1.00 79.38 88 HIS A N 1
ATOM 705 C CA . HIS A 1 88 ? -2.902 -4.044 -23.125 1.00 79.38 88 HIS A CA 1
ATOM 706 C C . HIS A 1 88 ? -2.072 -3.896 -21.843 1.00 79.38 88 HIS A C 1
ATOM 708 O O . HIS A 1 88 ? -0.931 -4.339 -21.818 1.00 79.38 88 HIS A O 1
ATOM 714 N N . GLU A 1 89 ? -2.625 -3.273 -20.799 1.00 80.38 89 GLU A N 1
ATOM 715 C CA . GLU A 1 89 ? -1.931 -3.054 -19.530 1.00 80.38 89 GLU A CA 1
ATOM 716 C C . GLU A 1 89 ? -2.183 -4.180 -18.525 1.00 80.38 89 GLU A C 1
ATOM 718 O O . GLU A 1 89 ? -1.692 -4.092 -17.411 1.00 80.38 89 GLU A O 1
ATOM 723 N N . ASP A 1 90 ? -2.939 -5.228 -18.868 1.00 90.19 90 ASP A N 1
ATOM 724 C CA . ASP A 1 90 ? -3.218 -6.366 -17.979 1.00 90.19 90 ASP A CA 1
ATOM 725 C C . ASP A 1 90 ? -3.548 -5.923 -16.543 1.00 90.19 90 ASP A C 1
ATOM 727 O O . ASP A 1 90 ? -2.926 -6.340 -15.562 1.00 90.19 90 ASP A O 1
ATOM 731 N N . GLU A 1 91 ? -4.504 -4.992 -16.464 1.00 94.31 91 GLU A N 1
ATOM 732 C CA . GLU A 1 91 ? -4.780 -4.214 -15.263 1.00 94.31 91 GLU A CA 1
ATOM 733 C C . GLU A 1 91 ? -5.281 -5.089 -14.107 1.00 94.31 91 GLU A C 1
ATOM 735 O O . GLU A 1 91 ? -6.231 -5.868 -14.241 1.00 94.31 91 GLU A O 1
ATOM 740 N N . VAL A 1 92 ? -4.682 -4.886 -12.937 1.00 95.56 92 VAL A N 1
ATOM 741 C CA . VAL A 1 92 ? -5.119 -5.426 -11.652 1.00 95.56 92 VAL A CA 1
ATOM 742 C C . VAL A 1 92 ? -5.501 -4.268 -10.741 1.00 95.56 92 VAL A C 1
ATOM 744 O O . VAL A 1 92 ? -4.680 -3.400 -10.435 1.00 95.56 92 VAL A O 1
ATOM 747 N N . LEU A 1 93 ? -6.752 -4.270 -10.286 1.00 95.88 93 LEU A N 1
ATOM 748 C CA . LEU A 1 93 ? -7.318 -3.223 -9.446 1.00 95.88 93 LEU A CA 1
ATOM 749 C C . LEU A 1 93 ? -7.473 -3.711 -8.006 1.00 95.88 93 LEU A C 1
ATOM 751 O O . LEU A 1 93 ? -8.140 -4.715 -7.753 1.00 95.88 93 LEU A O 1
ATOM 755 N N . PHE A 1 94 ? -6.910 -2.966 -7.060 1.00 95.88 94 PHE A N 1
ATOM 756 C CA . PHE A 1 94 ? -7.089 -3.197 -5.630 1.00 95.88 94 PHE A CA 1
ATOM 757 C C . PHE A 1 94 ? -8.211 -2.337 -5.069 1.00 95.88 94 PHE A C 1
ATOM 759 O O . PHE A 1 94 ? -8.399 -1.182 -5.463 1.00 95.88 94 PHE A O 1
ATOM 766 N N . SER A 1 95 ? -8.915 -2.896 -4.091 1.00 93.12 95 SER A N 1
ATOM 767 C CA . SER A 1 95 ? -9.947 -2.198 -3.331 1.00 93.12 95 SER A CA 1
ATOM 768 C C . SER A 1 95 ? -9.388 -1.057 -2.467 1.00 93.12 95 SER A C 1
ATOM 770 O O . SER A 1 95 ? -8.206 -1.017 -2.114 1.00 93.12 95 SER A O 1
ATOM 772 N N . ILE A 1 96 ? -10.261 -0.106 -2.125 1.00 91.00 96 ILE A N 1
ATOM 773 C CA . ILE A 1 96 ? -9.937 0.996 -1.212 1.00 91.00 96 ILE A CA 1
ATOM 774 C C . ILE A 1 96 ? -9.518 0.473 0.170 1.00 91.00 96 ILE A C 1
ATOM 776 O O . ILE A 1 96 ? -10.093 -0.491 0.674 1.00 91.00 96 ILE A O 1
ATOM 780 N N . GLY A 1 97 ? -8.550 1.141 0.805 1.00 88.06 97 GLY A N 1
ATOM 781 C CA . GLY A 1 97 ? -8.055 0.737 2.125 1.00 88.06 97 GLY A CA 1
ATOM 782 C C . GLY A 1 97 ? -7.108 -0.459 2.056 1.00 88.06 97 GLY A C 1
ATOM 783 O O . GLY A 1 97 ? -6.982 -1.211 3.022 1.00 88.06 97 GLY A O 1
ATOM 784 N N . THR A 1 98 ? -6.466 -0.647 0.903 1.00 92.81 98 THR A N 1
ATOM 785 C CA . THR A 1 98 ? -5.367 -1.594 0.756 1.00 92.81 98 THR A CA 1
ATOM 786 C C . THR A 1 98 ? -4.178 -1.118 1.584 1.00 92.81 98 THR A C 1
ATOM 788 O O . THR A 1 98 ? -3.757 0.040 1.492 1.00 92.81 98 THR A O 1
ATOM 791 N N . ILE A 1 99 ? -3.659 -2.033 2.399 1.00 94.75 99 ILE A N 1
ATOM 792 C CA . ILE A 1 99 ? -2.520 -1.817 3.283 1.00 94.75 99 ILE A CA 1
ATOM 793 C C . ILE A 1 99 ? -1.415 -2.778 2.858 1.00 94.75 99 ILE A C 1
ATOM 795 O O . ILE A 1 99 ? -1.661 -3.956 2.594 1.00 94.75 99 ILE A O 1
ATOM 799 N N . SER A 1 100 ? -0.195 -2.262 2.794 1.00 95.94 100 SER A N 1
ATOM 800 C CA . SER A 1 100 ? 0.990 -3.038 2.447 1.00 95.94 100 SER A CA 1
ATOM 801 C C . SER A 1 100 ? 2.132 -2.711 3.397 1.00 95.94 100 SER A C 1
ATOM 803 O O . SER A 1 100 ? 2.187 -1.628 3.975 1.00 95.94 100 SER A O 1
ATOM 805 N N . ARG A 1 101 ? 3.073 -3.636 3.545 1.00 97.12 101 ARG A N 1
ATOM 806 C CA . ARG A 1 101 ? 4.335 -3.421 4.250 1.00 97.12 101 ARG A CA 1
ATOM 807 C C . ARG A 1 101 ? 5.396 -2.925 3.279 1.00 97.12 101 ARG A C 1
ATOM 809 O O . ARG A 1 101 ? 5.498 -3.449 2.173 1.00 97.12 101 ARG A O 1
ATOM 816 N N . ILE A 1 102 ? 6.182 -1.931 3.682 1.00 98.25 102 ILE A N 1
ATOM 817 C CA . ILE A 1 102 ? 7.325 -1.453 2.897 1.00 98.25 102 ILE A CA 1
ATOM 818 C C . ILE A 1 102 ? 8.503 -2.402 3.130 1.00 98.25 102 ILE A C 1
ATOM 820 O O . ILE A 1 102 ? 9.103 -2.390 4.199 1.00 98.25 102 ILE A O 1
ATOM 824 N N . GLU A 1 103 ? 8.858 -3.205 2.133 1.00 98.25 103 GLU A N 1
ATOM 825 C CA . GLU A 1 103 ? 9.948 -4.183 2.246 1.00 98.25 103 GLU A CA 1
ATOM 826 C C . GLU A 1 103 ? 11.307 -3.560 1.925 1.00 98.25 103 GLU A C 1
ATOM 828 O O . GLU A 1 103 ? 12.305 -3.824 2.591 1.00 98.25 103 GLU A O 1
ATOM 833 N N . SER A 1 104 ? 11.371 -2.713 0.895 1.00 98.25 104 SER A N 1
ATOM 834 C CA . SER A 1 104 ? 12.608 -2.010 0.549 1.00 98.25 104 SER A CA 1
ATOM 835 C C . SER A 1 104 ? 12.353 -0.799 -0.335 1.00 98.25 104 SER A C 1
ATOM 837 O O . SER A 1 104 ? 11.392 -0.764 -1.104 1.0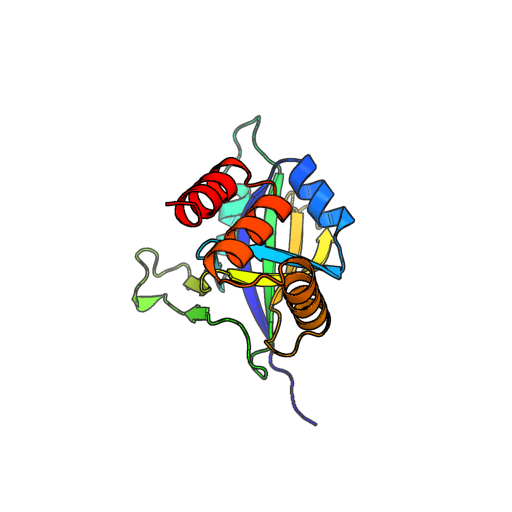0 98.25 104 SER A O 1
ATOM 839 N N . VAL A 1 105 ? 13.266 0.167 -0.257 1.00 97.94 105 VAL A N 1
ATOM 840 C CA . VAL A 1 105 ? 13.322 1.329 -1.145 1.00 97.94 105 VAL A CA 1
ATOM 841 C C . VAL A 1 105 ? 14.740 1.438 -1.688 1.00 97.94 105 VAL A C 1
ATOM 843 O O . VAL A 1 105 ? 15.698 1.516 -0.921 1.00 97.94 105 VAL A O 1
ATOM 846 N N . GLY A 1 106 ? 14.898 1.455 -3.008 1.00 95.88 106 GLY A N 1
ATOM 847 C CA . GLY A 1 106 ? 16.217 1.535 -3.632 1.00 95.88 106 GLY A CA 1
ATOM 848 C C . GLY A 1 106 ? 16.159 2.053 -5.059 1.00 95.88 106 GLY A C 1
ATOM 849 O O . GLY A 1 106 ? 15.114 2.035 -5.692 1.00 95.88 106 GLY A O 1
ATOM 850 N N . LYS A 1 107 ? 17.288 2.524 -5.588 1.00 93.62 107 LYS A N 1
ATOM 851 C CA . LYS A 1 107 ? 17.394 2.972 -6.983 1.00 93.62 107 LYS A CA 1
ATOM 852 C C . LYS A 1 107 ? 18.324 2.020 -7.731 1.00 93.62 107 LYS A C 1
ATOM 854 O O . LYS A 1 107 ? 19.537 2.133 -7.554 1.00 93.62 107 LYS A O 1
ATOM 859 N N . PRO A 1 108 ? 17.803 1.064 -8.525 1.00 89.06 108 PRO A N 1
ATOM 860 C CA . PRO A 1 108 ? 18.653 0.169 -9.299 1.00 89.06 108 PRO A CA 1
ATOM 861 C C . PRO A 1 108 ? 19.592 0.968 -10.207 1.00 89.06 108 PRO A C 1
ATOM 863 O O . PRO A 1 108 ? 19.156 1.899 -10.896 1.00 89.06 108 PRO A O 1
ATOM 866 N N . THR A 1 109 ? 20.877 0.617 -10.210 1.00 86.31 109 THR A N 1
ATOM 867 C CA . THR A 1 109 ? 21.909 1.312 -10.989 1.00 86.31 109 THR A CA 1
ATOM 868 C C . THR A 1 109 ? 21.519 1.391 -12.464 1.00 86.31 109 THR A C 1
ATOM 870 O O . THR A 1 109 ? 21.115 0.399 -13.062 1.00 86.31 109 THR A O 1
ATOM 873 N N . GLY A 1 110 ? 21.614 2.585 -13.055 1.00 80.50 110 GLY A N 1
ATOM 874 C CA . GLY A 1 110 ? 21.291 2.812 -14.469 1.00 80.50 110 GLY A CA 1
ATOM 875 C C . GLY A 1 110 ? 19.794 2.863 -14.803 1.00 80.50 110 GLY A C 1
ATOM 876 O O . GLY A 1 110 ? 19.445 3.199 -15.930 1.00 80.50 110 GLY A O 1
ATOM 877 N N . SER A 1 111 ? 18.891 2.595 -13.850 1.00 82.31 111 SER A N 1
ATOM 878 C CA . SER A 1 111 ? 17.448 2.664 -14.118 1.00 82.31 111 SER A CA 1
ATOM 879 C C . SER A 1 111 ? 16.928 4.101 -14.176 1.00 82.31 111 SER A C 1
ATOM 881 O O . SER A 1 111 ? 16.061 4.390 -14.989 1.00 82.31 111 SER A O 1
ATOM 883 N N . GLY A 1 112 ? 17.437 5.006 -13.336 1.00 86.00 112 GLY A N 1
ATOM 884 C CA . GLY A 1 112 ? 16.867 6.348 -13.169 1.00 86.00 112 GLY A CA 1
ATOM 885 C C . GLY A 1 112 ? 15.539 6.381 -12.395 1.00 86.00 112 GLY A C 1
ATOM 886 O O . GLY A 1 112 ? 15.066 7.472 -12.098 1.00 86.00 112 GLY A O 1
ATOM 887 N N . ILE A 1 113 ? 14.997 5.225 -11.992 1.00 91.25 113 ILE A N 1
ATOM 888 C CA . ILE A 1 113 ? 13.703 5.066 -11.310 1.00 91.25 113 ILE A CA 1
ATOM 889 C C . ILE A 1 113 ? 13.951 4.460 -9.927 1.00 91.25 113 ILE A C 1
ATOM 891 O O . ILE A 1 113 ? 14.756 3.539 -9.786 1.00 91.25 113 ILE A O 1
ATOM 895 N N . TRP A 1 114 ? 13.271 4.953 -8.898 1.00 95.00 114 TRP A N 1
ATOM 896 C CA . TRP A 1 114 ? 13.270 4.299 -7.591 1.00 95.00 114 TRP A CA 1
ATOM 897 C C . TRP A 1 114 ? 12.330 3.092 -7.600 1.00 95.00 114 TRP A C 1
ATOM 899 O O . TRP A 1 114 ? 11.175 3.212 -7.980 1.00 95.00 114 TRP A O 1
ATOM 909 N N . SER A 1 115 ? 12.813 1.938 -7.158 1.00 96.19 115 SER A N 1
ATOM 910 C CA . SER A 1 115 ? 12.009 0.753 -6.872 1.00 96.19 115 SER A CA 1
ATOM 911 C C . SER A 1 115 ? 11.591 0.771 -5.403 1.00 96.19 115 SER A C 1
ATOM 913 O O . SER A 1 115 ? 12.432 0.920 -4.508 1.00 96.19 115 SER A O 1
ATOM 915 N N . VAL A 1 116 ? 10.289 0.628 -5.163 1.00 97.75 116 VAL A N 1
ATOM 916 C CA . VAL A 1 116 ? 9.710 0.463 -3.828 1.00 97.75 116 VAL A CA 1
ATOM 917 C C . VAL A 1 116 ? 8.994 -0.878 -3.792 1.00 97.75 116 VAL A C 1
ATOM 919 O O . VAL A 1 116 ? 7.959 -1.053 -4.433 1.00 97.75 116 VAL A O 1
ATOM 922 N N . LYS A 1 117 ? 9.543 -1.835 -3.044 1.00 98.31 117 LYS A N 1
ATOM 923 C CA . LYS A 1 117 ? 8.918 -3.149 -2.879 1.00 98.31 117 LYS A CA 1
ATOM 924 C C . LYS A 1 117 ? 7.932 -3.105 -1.732 1.00 98.31 117 LYS A C 1
ATOM 926 O O . LYS A 1 117 ? 8.293 -2.705 -0.624 1.00 98.31 117 LYS A O 1
ATOM 931 N N . LEU A 1 118 ? 6.713 -3.540 -2.009 1.00 97.88 118 LEU A N 1
ATOM 932 C CA . LEU A 1 118 ? 5.635 -3.644 -1.045 1.00 97.88 118 LEU A CA 1
ATOM 933 C C . LEU A 1 118 ? 5.198 -5.102 -0.924 1.00 97.88 118 LEU A C 1
ATOM 935 O O . LEU A 1 118 ? 5.138 -5.807 -1.926 1.00 97.88 118 LEU A O 1
ATOM 939 N N . LEU A 1 119 ? 4.837 -5.532 0.278 1.00 97.19 119 LEU A N 1
ATOM 940 C CA . LEU A 1 119 ? 4.166 -6.807 0.517 1.00 97.19 119 LEU A CA 1
ATOM 941 C C . LEU A 1 119 ? 2.724 -6.530 0.943 1.00 97.19 119 LEU A C 1
ATOM 943 O O . LEU A 1 119 ? 2.504 -5.855 1.949 1.00 97.19 119 LEU A O 1
ATOM 947 N N . LEU A 1 120 ? 1.744 -7.024 0.186 1.00 96.19 120 LEU A N 1
ATOM 948 C CA . LEU A 1 120 ? 0.333 -6.892 0.546 1.00 96.19 120 LEU A CA 1
ATOM 949 C C . LEU A 1 120 ? 0.074 -7.600 1.880 1.00 96.19 120 LEU A C 1
ATOM 951 O O . LEU A 1 120 ? 0.412 -8.775 2.036 1.00 96.19 120 LEU A O 1
ATOM 955 N N . THR A 1 121 ? -0.531 -6.898 2.840 1.00 95.38 121 THR A N 1
ATOM 956 C CA . THR A 1 121 ? -0.830 -7.505 4.141 1.00 95.38 121 THR A CA 1
ATOM 957 C C . THR A 1 121 ? -1.998 -8.477 4.038 1.00 95.38 121 THR A C 1
ATOM 959 O O . THR A 1 121 ? -2.982 -8.212 3.340 1.00 95.38 121 THR A O 1
ATOM 962 N N . SER A 1 122 ? -1.928 -9.561 4.805 1.00 92.75 122 SER A N 1
ATOM 963 C CA . SER A 1 122 ? -3.086 -10.412 5.067 1.00 92.75 122 SER A CA 1
ATOM 964 C C . SER A 1 122 ? -3.952 -9.852 6.190 1.00 92.75 122 SER A C 1
ATOM 966 O O . SER A 1 122 ? -3.498 -9.047 7.004 1.00 92.75 122 SER A O 1
ATOM 968 N N . GLU A 1 123 ? -5.180 -10.352 6.305 1.00 84.12 123 GLU A N 1
ATOM 969 C CA . GLU A 1 123 ? -6.032 -10.110 7.485 1.00 84.12 123 GLU A CA 1
ATOM 970 C C . GLU A 1 123 ? -5.387 -10.655 8.783 1.00 84.12 123 GLU A C 1
ATOM 972 O O . GLU A 1 123 ? -5.732 -10.268 9.901 1.00 84.12 123 GLU A O 1
ATOM 977 N N . GLY A 1 124 ? -4.411 -11.560 8.646 1.00 86.75 124 GLY A N 1
ATOM 978 C CA . GLY A 1 124 ? -3.651 -12.142 9.743 1.00 86.75 124 GLY A CA 1
ATOM 979 C C . GLY A 1 124 ? -2.492 -11.290 10.268 1.00 86.75 124 GLY A C 1
ATOM 980 O O . GLY A 1 124 ? -1.972 -11.647 11.328 1.00 86.75 124 GLY A O 1
ATOM 981 N N . ASP A 1 125 ? -2.102 -10.216 9.571 1.00 93.62 125 ASP A N 1
ATOM 982 C CA . ASP A 1 125 ? -0.891 -9.434 9.851 1.00 93.62 125 ASP A CA 1
ATOM 983 C C . ASP A 1 125 ? -0.867 -8.875 11.285 1.00 93.62 125 ASP A C 1
ATOM 985 O O . ASP A 1 125 ? -1.782 -8.179 11.728 1.00 93.62 125 ASP A O 1
ATOM 989 N N . GLU A 1 126 ? 0.196 -9.192 12.026 1.00 93.38 126 GLU A N 1
ATOM 990 C CA . GLU A 1 126 ? 0.317 -8.850 13.446 1.00 93.38 126 GLU A CA 1
ATOM 991 C C . GLU A 1 126 ? 0.401 -7.336 13.671 1.00 93.38 126 GLU A C 1
ATOM 993 O O . GLU A 1 126 ? -0.261 -6.806 14.564 1.00 93.38 126 GLU A O 1
ATOM 998 N N . GLN A 1 127 ? 1.151 -6.611 12.835 1.00 93.69 127 GLN A N 1
ATOM 999 C CA . GLN A 1 127 ? 1.273 -5.161 12.982 1.00 93.69 127 GLN A CA 1
ATOM 1000 C C . GLN A 1 127 ? -0.057 -4.465 12.681 1.00 93.69 127 GLN A C 1
ATOM 1002 O O . GLN A 1 127 ? -0.410 -3.507 13.370 1.00 93.69 127 GLN A O 1
ATOM 1007 N N . LEU A 1 128 ? -0.805 -4.955 11.688 1.00 92.38 128 LEU A N 1
ATOM 1008 C CA . LEU A 1 128 ? -2.135 -4.444 11.371 1.00 92.38 128 LEU A CA 1
ATOM 1009 C C . LEU A 1 128 ? -3.128 -4.700 12.513 1.00 92.38 128 LEU A C 1
ATOM 1011 O O . LEU A 1 128 ? -3.903 -3.802 12.855 1.00 92.38 128 LEU A O 1
ATOM 1015 N N . LYS A 1 129 ? -3.085 -5.885 13.135 1.00 93.25 129 LYS A N 1
ATOM 1016 C CA . LYS A 1 129 ? -3.911 -6.223 14.307 1.00 93.25 129 LYS A CA 1
ATOM 1017 C C . LYS A 1 129 ? -3.614 -5.312 15.491 1.00 93.25 129 LYS A C 1
ATOM 1019 O O . LYS A 1 129 ? -4.525 -4.643 15.969 1.00 93.25 129 LYS A O 1
ATOM 1024 N N . VAL A 1 130 ? -2.344 -5.205 15.885 1.00 94.50 130 VAL A N 1
ATOM 1025 C CA . VAL A 1 130 ? -1.910 -4.349 17.003 1.00 94.50 130 VAL A CA 1
ATOM 1026 C C . VAL A 1 130 ? -2.292 -2.887 16.760 1.00 94.50 130 VAL A C 1
ATOM 1028 O O . VAL A 1 130 ? -2.790 -2.212 17.660 1.00 94.50 130 VAL A O 1
ATOM 1031 N N . LEU A 1 131 ? -2.105 -2.386 15.535 1.00 91.56 131 LEU A N 1
ATOM 1032 C CA . LEU A 1 131 ? -2.514 -1.029 15.172 1.00 91.56 131 LEU A CA 1
ATOM 1033 C C . LEU A 1 131 ? -4.034 -0.844 15.291 1.00 91.56 131 LEU A C 1
ATOM 1035 O O . LEU A 1 131 ? -4.492 0.158 15.837 1.00 91.56 131 LEU A O 1
ATOM 1039 N N . SER A 1 132 ? -4.812 -1.809 14.804 1.00 89.88 132 SER A N 1
ATOM 1040 C CA . SER A 1 132 ? -6.278 -1.757 14.831 1.00 89.88 132 SER A CA 1
ATOM 1041 C C . SER A 1 132 ? -6.841 -1.813 16.254 1.00 89.88 132 SER A C 1
ATOM 1043 O O . SER A 1 132 ? -7.801 -1.106 16.563 1.00 89.88 132 SER A O 1
ATOM 1045 N N . GLU A 1 133 ? -6.249 -2.632 17.123 1.00 92.88 133 GLU A N 1
ATOM 1046 C CA . GLU A 1 133 ? -6.600 -2.727 18.544 1.00 92.88 133 GLU A CA 1
ATOM 1047 C C . GLU A 1 133 ? -6.292 -1.420 19.268 1.00 92.88 133 GLU A C 1
ATOM 1049 O O . GLU A 1 133 ? -7.178 -0.843 19.897 1.00 92.88 133 GLU A O 1
ATOM 1054 N N . ARG A 1 134 ? -5.088 -0.877 19.073 1.00 92.56 134 ARG A N 1
ATOM 1055 C CA . ARG A 1 134 ? -4.692 0.397 19.673 1.00 92.56 134 ARG A CA 1
ATOM 1056 C C . ARG A 1 134 ? -5.599 1.552 19.246 1.00 92.56 134 ARG A C 1
ATOM 1058 O O . ARG A 1 134 ? -6.021 2.338 20.088 1.00 92.56 134 ARG A O 1
ATOM 1065 N N . ILE A 1 135 ? -5.940 1.648 17.958 1.00 90.06 135 ILE A N 1
ATOM 1066 C CA . ILE A 1 135 ? -6.884 2.667 17.469 1.00 90.06 135 ILE A CA 1
ATOM 1067 C C . ILE A 1 135 ? -8.244 2.511 18.159 1.00 90.06 135 ILE A C 1
ATOM 1069 O O . ILE A 1 135 ? -8.867 3.506 18.529 1.00 90.06 135 ILE A O 1
ATOM 1073 N N . ARG A 1 136 ? -8.715 1.275 18.354 1.00 90.06 136 ARG A N 1
ATOM 1074 C CA . ARG A 1 136 ? -9.991 1.004 19.026 1.00 90.06 136 ARG A CA 1
ATOM 1075 C C . ARG A 1 136 ? -9.972 1.438 20.491 1.00 90.06 136 ARG A C 1
ATOM 1077 O O . ARG A 1 136 ? -10.963 1.996 20.943 1.00 90.06 136 ARG A O 1
ATOM 1084 N N . GLU A 1 137 ? -8.873 1.200 21.198 1.00 91.69 137 GLU A N 1
ATOM 1085 C CA . GLU A 1 137 ? -8.693 1.618 22.593 1.00 91.69 137 GLU A CA 1
ATOM 1086 C C . GLU A 1 137 ? -8.607 3.143 22.727 1.00 91.69 137 GLU A C 1
ATOM 1088 O O . GLU A 1 137 ? -9.283 3.737 23.562 1.00 91.69 137 GLU A O 1
ATOM 1093 N N . GLU A 1 138 ? -7.814 3.803 21.878 1.00 89.25 138 GLU A N 1
ATOM 1094 C CA . GLU A 1 138 ? -7.610 5.255 21.949 1.00 89.25 138 GLU A CA 1
ATOM 1095 C C . GLU A 1 138 ? -8.837 6.066 21.501 1.00 89.25 138 GLU A C 1
ATOM 1097 O O . GLU A 1 138 ? -8.973 7.236 21.867 1.00 89.25 138 GLU A O 1
ATOM 1102 N N . THR A 1 139 ? -9.723 5.453 20.712 1.00 90.00 139 THR A N 1
ATOM 1103 C CA . THR A 1 139 ? -10.981 6.062 20.258 1.00 90.00 139 THR A CA 1
ATOM 1104 C C . THR A 1 139 ? -12.199 5.536 21.010 1.00 90.00 139 THR A C 1
ATOM 1106 O O . THR A 1 139 ? -13.326 5.779 20.571 1.00 90.00 139 THR A O 1
ATOM 1109 N N . ASP A 1 140 ? -12.006 4.815 22.123 1.00 87.06 140 ASP A N 1
ATOM 1110 C CA . ASP A 1 140 ? -13.113 4.214 22.857 1.00 87.06 140 ASP A CA 1
ATOM 1111 C C . ASP A 1 140 ? -14.045 5.294 23.420 1.00 87.06 140 ASP A C 1
ATOM 1113 O O . ASP A 1 140 ? -13.685 6.157 24.224 1.00 87.06 140 ASP A O 1
ATOM 1117 N N . ALA A 1 141 ? -15.276 5.281 22.924 1.00 82.50 141 ALA A N 1
ATOM 1118 C CA . ALA A 1 141 ? -16.261 6.307 23.190 1.00 82.50 141 ALA A CA 1
ATOM 1119 C C . ALA A 1 141 ? -17.666 5.714 23.177 1.00 82.50 141 ALA A C 1
ATOM 1121 O O . ALA A 1 141 ? -17.951 4.732 22.493 1.00 82.50 141 ALA A O 1
ATOM 1122 N N . SER A 1 142 ? -18.582 6.373 23.883 1.00 79.56 142 SER A N 1
ATOM 1123 C CA . SER A 1 142 ? -19.954 5.893 24.082 1.00 79.56 142 SER A CA 1
ATOM 1124 C C . SER A 1 142 ? -20.808 5.795 22.811 1.00 79.56 142 SER A C 1
ATOM 1126 O O . SER A 1 142 ? -21.846 5.142 22.838 1.00 79.56 142 SER A O 1
ATOM 1128 N N . SER A 1 143 ? -20.413 6.429 21.701 1.00 88.25 143 SER A N 1
ATOM 1129 C CA . SER A 1 143 ? -21.141 6.361 20.425 1.00 88.25 143 SER A CA 1
ATOM 1130 C C . SER A 1 143 ? -20.202 6.303 19.227 1.00 88.25 143 SER A C 1
ATOM 1132 O O . SER A 1 143 ? -19.138 6.923 19.236 1.00 88.25 143 SER A O 1
ATOM 1134 N N . ASP A 1 144 ? -20.628 5.627 18.160 1.00 88.94 144 ASP A N 1
ATOM 1135 C CA . ASP A 1 144 ? -19.822 5.435 16.946 1.00 88.94 144 ASP A CA 1
ATOM 1136 C C . ASP A 1 144 ? -19.446 6.756 16.258 1.00 88.94 144 ASP A C 1
ATOM 1138 O O . ASP A 1 144 ? -18.337 6.909 15.750 1.00 88.94 144 ASP A O 1
ATOM 1142 N N . LEU A 1 145 ? -20.333 7.758 1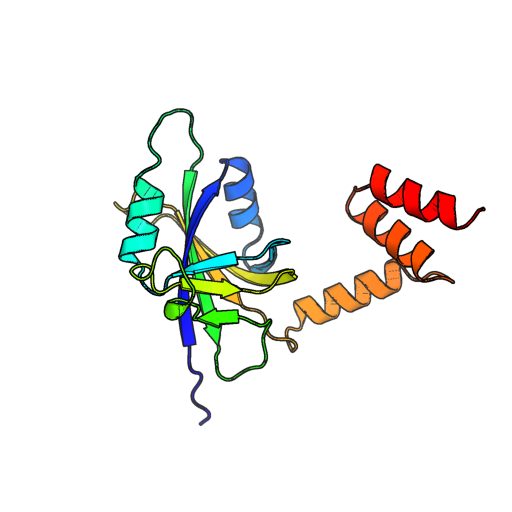6.303 1.00 90.75 145 LEU A N 1
ATOM 1143 C CA . LEU A 1 145 ? -20.041 9.107 15.806 1.00 90.75 145 LEU A CA 1
ATOM 1144 C C . LEU A 1 145 ? -18.929 9.791 16.614 1.00 90.75 145 LEU A C 1
ATOM 1146 O O . LEU A 1 145 ? -18.129 10.533 16.042 1.00 90.75 145 LEU A O 1
ATOM 1150 N N . ASN A 1 146 ? -18.863 9.538 17.925 1.00 90.81 146 ASN A N 1
ATOM 1151 C CA . ASN A 1 146 ? -17.790 10.047 18.776 1.00 90.81 146 ASN A CA 1
ATOM 1152 C C . ASN A 1 146 ? -16.472 9.333 18.460 1.00 90.81 146 ASN A C 1
ATOM 1154 O O . ASN A 1 146 ? -15.476 10.013 18.230 1.00 90.81 146 ASN A O 1
ATOM 1158 N N . LYS A 1 147 ? -16.488 7.998 18.325 1.00 92.75 147 LYS A N 1
ATOM 1159 C CA . LYS A 1 147 ? -15.308 7.212 17.914 1.00 92.75 147 LYS A CA 1
ATOM 1160 C C . LYS A 1 147 ? -14.730 7.728 16.594 1.00 92.75 147 LYS A C 1
ATOM 1162 O O . LYS A 1 147 ? -13.542 8.021 16.502 1.00 92.75 147 LYS A O 1
ATOM 1167 N N . LEU A 1 148 ? -15.588 7.946 15.592 1.00 91.44 148 LEU A N 1
ATOM 1168 C CA . LEU A 1 148 ? -15.179 8.480 14.290 1.00 91.44 148 LEU A CA 1
ATOM 1169 C C . LEU A 1 148 ? -14.614 9.906 14.386 1.00 91.44 148 LEU A C 1
ATOM 1171 O O . LEU A 1 148 ? -13.606 10.215 13.752 1.00 91.44 148 LEU A O 1
ATOM 1175 N N . GLY A 1 149 ? -15.234 10.776 15.188 1.00 93.50 149 GLY A N 1
ATOM 1176 C CA . GLY A 1 149 ? -14.709 12.118 15.448 1.00 93.50 149 GLY A CA 1
ATOM 1177 C C . GLY A 1 149 ? -13.331 12.089 16.117 1.00 93.50 149 GLY A C 1
ATOM 1178 O O . GLY A 1 149 ? -12.443 12.850 15.730 1.00 93.50 149 GLY A O 1
ATOM 1179 N N . GLN A 1 150 ? -13.124 11.190 17.083 1.00 93.38 150 GLN A N 1
ATOM 1180 C CA . GLN A 1 150 ? -11.839 11.011 17.761 1.00 93.38 150 GLN A CA 1
ATOM 1181 C C . GLN A 1 150 ? -10.761 10.489 16.811 1.00 93.38 150 GLN A C 1
ATOM 1183 O O . GLN A 1 150 ? -9.677 11.072 16.777 1.00 93.38 150 GLN A O 1
ATOM 1188 N N . LEU A 1 151 ? -11.080 9.489 15.985 1.00 92.75 151 LEU A N 1
ATOM 1189 C CA . LEU A 1 151 ? -10.174 8.963 14.963 1.00 92.75 151 LEU A CA 1
ATOM 1190 C C . LEU A 1 151 ? -9.714 10.065 14.001 1.00 92.75 151 LEU A C 1
ATOM 1192 O O . LEU A 1 151 ? -8.521 10.265 13.791 1.00 92.75 151 LEU A O 1
ATOM 1196 N N . LEU A 1 152 ? -10.656 10.844 13.463 1.00 93.06 152 LEU A N 1
ATOM 1197 C CA . LEU A 1 152 ? -10.339 11.953 12.561 1.00 93.06 152 LEU A CA 1
ATOM 1198 C C . LEU A 1 152 ? -9.457 13.002 13.243 1.00 93.06 152 LEU A C 1
ATOM 1200 O O . LEU A 1 152 ? -8.522 13.512 12.633 1.00 93.06 152 LEU A O 1
ATOM 1204 N N . ARG A 1 153 ? -9.704 13.299 14.523 1.00 93.62 153 ARG A N 1
ATOM 1205 C CA . ARG A 1 153 ? -8.848 14.206 15.295 1.00 93.62 153 ARG A CA 1
ATOM 1206 C C . ARG A 1 153 ? -7.422 13.660 15.423 1.00 93.62 153 ARG A C 1
ATOM 1208 O O . ARG A 1 153 ? -6.485 14.433 15.259 1.00 93.62 153 ARG A O 1
ATOM 1215 N N . GLN A 1 154 ? -7.251 12.365 15.696 1.00 90.50 154 GLN A N 1
ATOM 1216 C CA . GLN A 1 154 ? -5.926 11.733 15.777 1.00 90.50 154 GLN A CA 1
ATOM 1217 C C . GLN A 1 154 ? -5.184 11.757 14.437 1.00 90.50 154 GLN A C 1
ATOM 1219 O O . GLN A 1 154 ? -3.975 11.957 14.413 1.00 90.50 154 GLN A O 1
ATOM 1224 N N . MET A 1 155 ? -5.912 11.636 13.325 1.00 89.62 155 MET A N 1
ATOM 1225 C CA . MET A 1 155 ? -5.366 11.770 11.970 1.00 89.62 155 MET A CA 1
ATOM 1226 C C . MET A 1 155 ? -5.065 13.228 11.564 1.00 89.62 155 MET A C 1
ATOM 1228 O O . MET A 1 155 ? -4.651 13.468 10.434 1.00 89.62 155 MET A O 1
ATOM 1232 N N . GLY A 1 156 ? -5.304 14.217 12.437 1.00 92.56 156 GLY A N 1
ATOM 1233 C CA . GLY A 1 156 ? -5.137 15.644 12.127 1.00 92.56 156 GLY A CA 1
ATOM 1234 C C . GLY A 1 156 ? -6.260 16.247 11.270 1.00 92.56 156 GLY A C 1
ATOM 1235 O O . GLY A 1 156 ? -6.205 17.413 10.883 1.00 92.56 156 GLY A O 1
ATOM 1236 N N . GLU A 1 157 ? -7.324 15.491 11.005 1.00 94.06 157 GLU A N 1
ATOM 1237 C CA . GLU A 1 157 ? -8.476 15.869 10.180 1.00 94.06 157 GLU A CA 1
ATOM 1238 C C . GLU A 1 157 ? -9.507 16.677 10.990 1.00 94.06 157 GLU A C 1
ATOM 1240 O O . GLU A 1 157 ? -10.699 16.352 11.051 1.00 94.06 157 GLU A O 1
ATOM 1245 N N . TYR A 1 158 ? -9.051 17.753 11.641 1.00 95.62 158 TYR A N 1
ATOM 1246 C CA . TYR A 1 158 ? -9.822 18.505 12.640 1.00 95.62 158 TYR A CA 1
ATOM 1247 C C . TYR A 1 158 ? -11.157 19.042 12.113 1.00 95.62 158 TYR A C 1
ATOM 1249 O O . TYR A 1 158 ? -12.176 18.932 12.793 1.00 95.62 158 TYR A O 1
ATOM 1257 N N . ALA A 1 159 ? -11.187 19.558 10.881 1.00 95.94 159 ALA A N 1
ATOM 1258 C CA . ALA A 1 159 ? -12.414 20.077 10.275 1.00 95.94 159 ALA A CA 1
ATOM 1259 C C . ALA A 1 159 ? -13.465 18.974 10.056 1.00 95.94 159 ALA A C 1
ATOM 1261 O O . ALA A 1 159 ? -14.664 19.195 10.247 1.00 95.94 159 ALA A O 1
ATOM 1262 N N . LYS A 1 160 ? -13.034 17.762 9.677 1.00 94.56 160 LYS A N 1
ATOM 1263 C CA . LYS A 1 160 ? -13.935 16.610 9.551 1.00 94.56 160 LYS A CA 1
ATOM 1264 C C . LYS A 1 160 ? -14.396 16.156 10.936 1.00 94.56 160 LYS A C 1
ATOM 1266 O O . LYS A 1 160 ? -15.595 15.966 11.122 1.00 94.56 160 LYS A O 1
ATOM 1271 N N . ALA A 1 161 ? -13.480 16.055 11.901 1.00 95.94 161 ALA A N 1
ATOM 1272 C CA . ALA A 1 161 ? -13.782 15.682 13.283 1.00 95.94 161 ALA A CA 1
ATOM 1273 C C . ALA A 1 161 ? -14.843 16.600 13.918 1.00 95.94 161 ALA A C 1
ATOM 1275 O O . ALA A 1 161 ? -15.836 16.120 14.467 1.00 95.94 161 ALA A O 1
ATOM 1276 N N . GLU A 1 162 ? -14.698 17.920 13.766 1.00 95.44 162 GLU A N 1
ATOM 1277 C CA . GLU A 1 162 ? -15.639 18.913 14.294 1.00 95.44 162 GLU A CA 1
ATOM 1278 C C . GLU A 1 162 ? -17.066 18.700 13.771 1.00 95.44 162 GLU A C 1
ATOM 1280 O O . GLU A 1 162 ? -18.030 18.777 14.537 1.00 95.44 162 GLU A O 1
ATOM 1285 N N . ARG A 1 163 ? -17.227 18.374 12.480 1.00 94.25 163 ARG A N 1
ATOM 1286 C CA . ARG A 1 163 ? -18.549 18.095 11.893 1.00 94.25 163 ARG A CA 1
ATOM 1287 C C . ARG A 1 163 ? -19.245 16.917 12.571 1.00 94.25 163 ARG A C 1
ATOM 1289 O O . ARG A 1 163 ? -20.466 16.960 12.716 1.00 94.25 163 ARG A O 1
ATOM 1296 N N . TYR A 1 164 ? -18.501 15.889 12.977 1.00 92.81 164 TYR A N 1
ATOM 1297 C CA . TYR A 1 164 ? -19.054 14.743 13.702 1.00 92.81 164 TYR A CA 1
ATOM 1298 C C . TYR A 1 164 ? -19.380 15.098 15.152 1.00 92.81 164 TYR A C 1
ATOM 1300 O O . TYR A 1 164 ? -20.493 14.825 15.596 1.00 92.81 164 TYR A O 1
ATOM 1308 N N . PHE A 1 165 ? -18.492 15.803 15.858 1.00 92.38 165 PHE A N 1
ATOM 1309 C CA . PHE A 1 165 ? -18.770 16.245 17.228 1.00 92.38 165 PHE A CA 1
ATOM 1310 C C . PHE A 1 165 ? -19.990 17.171 17.312 1.00 92.38 165 PHE A C 1
ATOM 1312 O O . PHE A 1 165 ? -20.826 17.015 18.198 1.00 92.38 165 PHE A O 1
ATOM 1319 N N . ARG A 1 166 ? -20.175 18.075 16.340 1.00 93.19 166 ARG A N 1
ATOM 1320 C CA . ARG A 1 166 ? -21.362 18.947 16.276 1.00 93.19 166 ARG A CA 1
ATOM 1321 C C . ARG A 1 166 ? -22.678 18.189 16.083 1.00 93.19 166 ARG A C 1
ATOM 1323 O O . ARG A 1 166 ? -23.723 18.719 16.444 1.00 93.19 166 ARG A O 1
ATOM 1330 N N . ARG A 1 167 ? -22.651 16.979 15.514 1.00 91.69 167 ARG A N 1
ATOM 1331 C CA . ARG A 1 167 ? -23.844 16.127 15.372 1.00 91.69 167 ARG A CA 1
ATOM 1332 C C . ARG A 1 167 ? -24.236 15.423 16.671 1.00 91.69 167 ARG A C 1
ATOM 1334 O O . ARG A 1 167 ? -25.371 14.989 16.761 1.00 91.69 167 ARG A O 1
ATOM 1341 N N . LEU A 1 168 ? -23.330 15.317 17.645 1.00 89.12 168 LEU A N 1
ATOM 1342 C CA . LEU A 1 168 ? -23.596 14.686 18.945 1.00 89.12 168 LEU A CA 1
ATOM 1343 C C . LEU A 1 168 ? -24.263 15.626 19.956 1.00 89.12 168 LEU A C 1
ATOM 1345 O O . LEU A 1 168 ? -24.832 15.162 20.935 1.00 89.12 168 LEU A O 1
ATOM 1349 N N . ILE A 1 169 ? -24.142 16.937 19.743 1.00 87.19 169 ILE A N 1
ATOM 1350 C CA . ILE A 1 169 ? -24.669 17.989 20.630 1.00 87.19 169 ILE A CA 1
ATOM 1351 C C . ILE A 1 169 ? -25.952 18.639 20.090 1.00 87.19 169 ILE A C 1
ATOM 1353 O O . ILE A 1 169 ? -26.389 19.661 20.617 1.00 87.19 169 ILE A O 1
ATOM 1357 N N . ARG A 1 170 ? -26.508 18.095 19.004 1.00 63.56 170 ARG A N 1
ATOM 1358 C CA . ARG A 1 170 ? -27.826 18.451 18.468 1.00 63.56 170 ARG A CA 1
ATOM 1359 C C . ARG A 1 170 ? -28.825 17.385 18.868 1.00 63.56 170 ARG A C 1
ATOM 1361 O O . ARG A 1 170 ? -29.965 17.783 19.175 1.00 63.56 170 ARG A O 1
#